Protein AF-A0A0K1F173-F1 (afdb_monomer)

Radius of gyration: 12.96 Å; Cα contacts (8 Å, |Δi|>4): 41; chains: 1; bounding box: 29×26×32 Å

Structure (mmCIF, N/CA/C/O backbone):
data_AF-A0A0K1F173-F1
#
_entry.id   AF-A0A0K1F173-F1
#
loop_
_atom_site.group_PDB
_atom_site.id
_atom_site.type_symbol
_atom_site.label_atom_id
_atom_site.label_alt_id
_atom_site.label_comp_id
_atom_site.label_asym_id
_atom_site.label_entity_id
_atom_site.label_seq_id
_atom_site.pdbx_PDB_ins_code
_atom_site.Cartn_x
_atom_site.Cartn_y
_atom_site.Cartn_z
_atom_site.occupancy
_atom_site.B_iso_or_equiv
_atom_site.auth_seq_id
_atom_site.auth_comp_id
_atom_site.auth_asym_id
_atom_site.auth_atom_id
_atom_site.pdbx_PDB_model_num
ATOM 1 N N . MET A 1 1 ? 17.349 4.057 -1.591 1.00 51.34 1 MET A N 1
ATOM 2 C CA . MET A 1 1 ? 16.054 3.884 -2.291 1.00 51.34 1 MET A CA 1
ATOM 3 C C . MET A 1 1 ? 14.843 4.382 -1.508 1.00 51.34 1 MET A C 1
ATOM 5 O O . MET A 1 1 ? 14.115 5.184 -2.070 1.00 51.34 1 MET A O 1
ATOM 9 N N . GLN A 1 2 ? 14.608 3.980 -0.246 1.00 53.59 2 GLN A N 1
ATOM 10 C CA . GLN A 1 2 ? 13.437 4.465 0.522 1.00 53.59 2 GLN A CA 1
ATOM 11 C C . GLN A 1 2 ? 13.403 5.999 0.675 1.00 53.59 2 GLN A C 1
ATOM 13 O O . GLN A 1 2 ? 12.378 6.612 0.390 1.00 53.59 2 GLN A O 1
ATOM 18 N N . ARG A 1 3 ? 14.544 6.633 1.001 1.00 55.56 3 ARG A N 1
ATOM 19 C CA . ARG A 1 3 ? 14.673 8.107 1.036 1.00 55.56 3 ARG A CA 1
ATOM 20 C C . ARG A 1 3 ? 14.270 8.785 -0.282 1.00 55.56 3 ARG A C 1
ATOM 22 O O . ARG A 1 3 ? 13.652 9.837 -0.255 1.00 55.56 3 ARG A O 1
ATOM 29 N N . 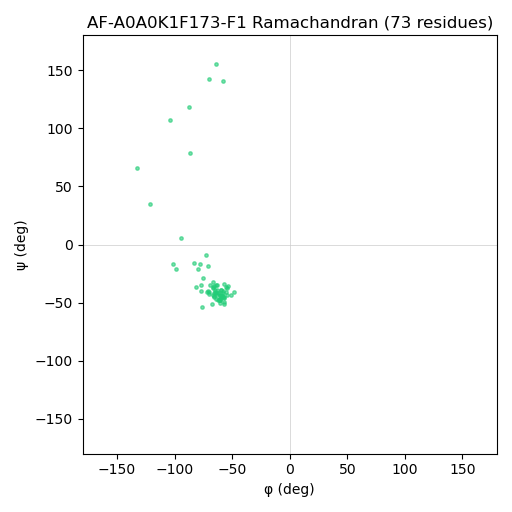THR A 1 4 ? 14.571 8.165 -1.423 1.00 62.00 4 THR A N 1
ATOM 30 C CA . THR A 1 4 ? 14.286 8.695 -2.768 1.00 62.00 4 THR A CA 1
ATOM 31 C C . THR A 1 4 ? 12.832 8.496 -3.202 1.00 62.00 4 THR A C 1
ATOM 33 O O . THR A 1 4 ? 12.353 9.170 -4.106 1.00 62.00 4 THR A O 1
ATOM 36 N N . LYS A 1 5 ? 12.109 7.547 -2.596 1.00 63.78 5 LYS A N 1
ATOM 37 C CA . LYS A 1 5 ? 10.666 7.400 -2.827 1.00 63.78 5 LYS A CA 1
ATOM 38 C C . LYS A 1 5 ? 9.887 8.393 -1.978 1.00 63.78 5 LYS A C 1
ATOM 40 O O . LYS A 1 5 ? 8.938 8.961 -2.484 1.00 63.78 5 LYS A O 1
ATOM 45 N N . LEU A 1 6 ? 10.322 8.678 -0.751 1.00 65.81 6 LEU A N 1
ATOM 46 C CA . LEU A 1 6 ? 9.703 9.716 0.081 1.00 65.81 6 LEU A CA 1
ATOM 47 C C . LEU A 1 6 ? 9.973 11.146 -0.410 1.00 65.81 6 LEU A C 1
ATOM 49 O O . LEU A 1 6 ? 9.217 12.039 -0.062 1.00 65.81 6 LEU A O 1
ATOM 53 N N . SER A 1 7 ? 10.984 11.370 -1.257 1.00 71.38 7 SER A N 1
ATOM 54 C CA . SER A 1 7 ? 11.125 12.645 -1.977 1.00 71.38 7 SER A CA 1
ATOM 55 C C . SER A 1 7 ? 10.102 12.815 -3.107 1.00 71.38 7 SER A C 1
ATOM 57 O O . SER A 1 7 ? 10.021 13.886 -3.700 1.00 71.38 7 SER A O 1
ATOM 59 N N . ASN A 1 8 ? 9.337 11.770 -3.446 1.00 84.94 8 ASN A N 1
ATOM 60 C CA . ASN A 1 8 ? 8.180 11.886 -4.321 1.00 84.94 8 ASN A CA 1
ATOM 61 C C . ASN A 1 8 ? 6.949 12.233 -3.478 1.00 84.94 8 ASN A C 1
ATOM 63 O O . ASN A 1 8 ? 6.512 11.435 -2.648 1.00 84.94 8 ASN A O 1
ATOM 67 N N . GLU A 1 9 ? 6.361 13.395 -3.748 1.00 90.94 9 GLU A N 1
ATOM 68 C CA . GLU A 1 9 ? 5.228 13.926 -2.988 1.00 90.94 9 GLU A CA 1
ATOM 69 C C . GLU A 1 9 ? 4.039 12.954 -2.928 1.00 90.94 9 GLU A C 1
ATOM 71 O O . GLU A 1 9 ? 3.456 12.745 -1.866 1.00 90.94 9 GLU A O 1
ATOM 76 N N . ARG A 1 10 ? 3.720 12.267 -4.033 1.00 89.69 10 ARG A N 1
ATOM 77 C CA . ARG A 1 10 ? 2.614 11.294 -4.059 1.00 89.69 10 ARG A CA 1
ATOM 78 C C . ARG A 1 10 ? 2.898 10.091 -3.168 1.00 89.69 10 ARG A C 1
ATOM 80 O O . ARG A 1 10 ? 2.012 9.618 -2.466 1.00 89.69 10 ARG A O 1
ATOM 87 N N . MET A 1 11 ? 4.130 9.589 -3.183 1.00 90.94 11 MET A N 1
ATOM 88 C CA . MET A 1 11 ? 4.519 8.464 -2.328 1.00 90.94 11 MET A CA 1
ATOM 89 C C . MET A 1 11 ? 4.504 8.861 -0.851 1.00 90.94 11 MET A C 1
ATOM 91 O O . MET A 1 11 ? 4.099 8.055 -0.017 1.00 90.94 11 MET A O 1
ATOM 95 N N . GLN A 1 12 ? 4.895 10.098 -0.533 1.00 91.56 12 GLN A N 1
ATOM 96 C CA . GLN A 1 12 ? 4.789 10.647 0.816 1.00 91.56 12 GLN A CA 1
ATOM 97 C C . GLN A 1 12 ? 3.326 10.751 1.258 1.00 91.56 12 GLN A C 1
ATOM 99 O O . GLN A 1 12 ? 2.990 10.269 2.333 1.00 91.56 12 GLN A O 1
ATOM 104 N N . GLN A 1 13 ? 2.441 11.288 0.414 1.00 94.31 13 GLN A N 1
ATOM 105 C CA . GLN A 1 13 ? 1.004 11.363 0.699 1.00 94.31 13 GLN A CA 1
ATOM 106 C C . GLN A 1 13 ? 0.397 9.973 0.942 1.00 94.31 13 GLN A C 1
ATOM 108 O O . GLN A 1 13 ? -0.355 9.791 1.901 1.00 94.31 13 GLN A O 1
ATOM 113 N N . ILE A 1 14 ? 0.758 8.974 0.126 1.00 93.75 14 ILE A N 1
ATOM 114 C CA . ILE A 1 14 ? 0.328 7.581 0.322 1.00 93.75 14 ILE A CA 1
ATOM 115 C C . ILE A 1 14 ? 0.838 7.049 1.665 1.00 93.75 14 ILE A C 1
ATOM 117 O O . ILE A 1 14 ? 0.056 6.484 2.428 1.00 93.75 14 ILE A O 1
ATOM 121 N N . ALA A 1 15 ? 2.122 7.246 1.971 1.00 93.75 15 ALA A N 1
ATOM 122 C CA . ALA A 1 15 ? 2.725 6.782 3.216 1.00 93.75 15 ALA A CA 1
ATOM 123 C C . ALA A 1 15 ? 2.050 7.410 4.442 1.00 93.75 15 ALA A C 1
ATOM 125 O O . ALA A 1 15 ? 1.607 6.689 5.333 1.00 93.75 15 ALA A O 1
ATOM 126 N N . THR A 1 16 ? 1.903 8.737 4.455 1.00 95.62 16 THR A N 1
ATOM 127 C CA . THR A 1 16 ? 1.231 9.471 5.532 1.00 95.62 16 THR A CA 1
ATOM 128 C C . THR A 1 16 ? -0.214 9.018 5.692 1.00 95.62 16 THR A C 1
ATOM 130 O O . THR A 1 16 ? -0.643 8.772 6.812 1.00 95.62 16 THR A O 1
ATOM 133 N N . THR A 1 17 ? -0.958 8.848 4.596 1.00 96.94 17 THR A N 1
ATOM 134 C CA . THR A 1 17 ? -2.359 8.398 4.657 1.00 96.94 17 THR A CA 1
ATOM 135 C C . THR A 1 17 ? -2.470 7.001 5.259 1.00 96.94 17 THR A C 1
ATOM 137 O O . THR A 1 17 ? -3.289 6.777 6.149 1.00 96.94 17 THR A O 1
ATOM 140 N N . LEU A 1 18 ? -1.647 6.057 4.792 1.00 96.38 18 LEU A N 1
ATOM 141 C CA . LEU A 1 18 ? -1.675 4.677 5.274 1.00 96.38 18 LEU A CA 1
ATOM 142 C C . LEU A 1 18 ? -1.273 4.580 6.746 1.00 96.38 18 LEU A C 1
ATOM 144 O O . LEU A 1 18 ? -1.929 3.845 7.478 1.00 96.38 18 LEU A O 1
ATOM 148 N N . PHE A 1 19 ? -0.255 5.332 7.164 1.00 96.69 19 PHE A N 1
ATOM 149 C CA . PHE A 1 19 ? 0.190 5.380 8.553 1.00 96.69 19 PHE A CA 1
ATOM 150 C C . PHE A 1 19 ? -0.854 6.036 9.466 1.00 96.69 19 PHE A C 1
ATOM 152 O O . PHE A 1 19 ? -1.292 5.440 10.440 1.00 96.69 19 PHE A O 1
ATOM 159 N N . MET A 1 20 ? -1.348 7.229 9.121 1.00 98.06 20 MET A N 1
ATOM 160 C CA . MET A 1 20 ? -2.360 7.910 9.940 1.00 98.06 20 MET A CA 1
ATOM 161 C C . MET A 1 20 ? -3.634 7.069 10.074 1.00 98.06 20 MET A C 1
ATOM 163 O O . MET A 1 20 ? -4.218 6.993 11.151 1.00 98.06 20 MET A O 1
ATOM 167 N N . HIS A 1 21 ? -4.058 6.394 9.001 1.00 97.81 21 HIS A N 1
ATOM 168 C CA . HIS A 1 21 ? -5.194 5.483 9.076 1.00 97.81 21 HIS A CA 1
ATOM 169 C C . HIS A 1 21 ? -4.895 4.251 9.949 1.00 97.81 21 HIS A C 1
ATOM 171 O O . HIS A 1 21 ? -5.800 3.810 10.652 1.00 97.81 21 HIS A O 1
ATOM 177 N N . SER A 1 22 ? -3.678 3.686 9.937 1.00 96.62 22 SER A N 1
ATOM 178 C CA . SER A 1 22 ? -3.371 2.518 10.779 1.00 96.62 22 SER A CA 1
ATOM 179 C C . SER A 1 22 ? -3.401 2.852 12.267 1.00 96.62 22 SER A C 1
ATOM 181 O O . SER A 1 22 ? -3.823 2.009 13.049 1.00 96.62 22 SER A O 1
ATOM 183 N N . GLU A 1 23 ? -3.026 4.079 12.636 1.00 97.25 23 GLU A N 1
ATOM 184 C CA . GLU A 1 23 ? -3.043 4.551 14.027 1.00 97.25 23 GLU A CA 1
ATOM 185 C C . GLU A 1 23 ? -4.451 4.919 14.525 1.00 97.25 23 GLU A C 1
ATOM 187 O O . GLU A 1 23 ? -4.767 4.734 15.697 1.00 97.25 23 GLU A O 1
ATOM 192 N N . LEU A 1 24 ? -5.303 5.469 13.650 1.00 97.25 24 LEU A N 1
ATOM 193 C CA . LEU A 1 24 ? -6.596 6.047 14.048 1.00 97.25 24 LEU A CA 1
ATOM 194 C C . LEU A 1 24 ? -7.795 5.116 13.833 1.00 97.25 24 LEU A C 1
ATOM 196 O O . LEU A 1 24 ? -8.859 5.336 14.416 1.00 97.25 24 LEU A O 1
ATOM 200 N N . ALA A 1 25 ? -7.677 4.117 12.958 1.00 96.81 25 ALA A N 1
ATOM 201 C CA . ALA A 1 25 ? -8.783 3.220 12.658 1.00 96.81 25 ALA A CA 1
ATOM 202 C C . ALA A 1 25 ? -9.103 2.303 13.846 1.00 96.81 25 ALA A C 1
ATOM 204 O O . ALA A 1 25 ? -8.218 1.776 14.514 1.00 96.81 25 ALA A O 1
ATOM 205 N N . SER A 1 26 ? -10.392 2.032 14.061 1.00 97.25 26 SER A N 1
ATOM 206 C CA . SER A 1 26 ? -10.793 0.968 14.982 1.00 97.25 26 SER A CA 1
ATOM 207 C C . SER A 1 26 ? -10.313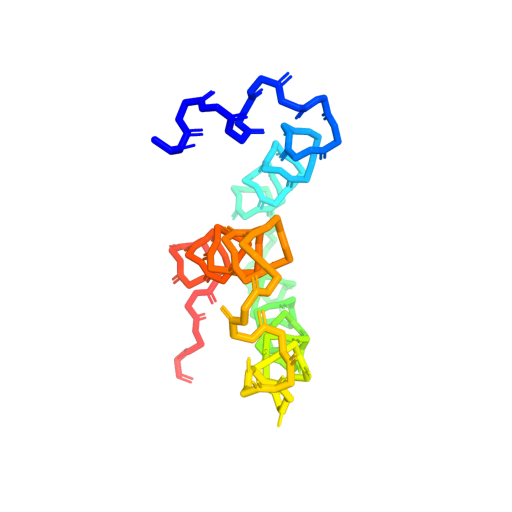 -0.392 14.472 1.00 97.25 26 SER A C 1
ATOM 209 O O . SER A 1 26 ? -10.180 -0.592 13.264 1.00 97.25 26 SER A O 1
ATOM 211 N N . VAL A 1 27 ? -10.134 -1.362 15.373 1.00 95.31 27 VAL A N 1
ATOM 212 C CA . VAL A 1 27 ? -9.647 -2.714 15.032 1.00 95.31 27 VAL A CA 1
ATOM 213 C C . VAL A 1 27 ? -10.452 -3.348 13.890 1.00 95.31 27 VAL A C 1
ATOM 215 O O . VAL A 1 27 ? -9.884 -3.884 12.944 1.00 95.31 27 VAL A O 1
ATOM 218 N N . GLY A 1 28 ? -11.786 -3.236 13.916 1.00 96.12 28 GLY A N 1
ATOM 219 C CA . GLY A 1 28 ? -12.638 -3.782 12.854 1.00 96.12 28 GLY A CA 1
ATOM 220 C C . GLY A 1 28 ? -12.412 -3.123 11.487 1.00 96.12 28 GLY A C 1
ATOM 221 O O . GLY A 1 28 ? -12.344 -3.814 10.468 1.00 96.12 28 GLY A O 1
ATOM 222 N N . ILE A 1 29 ? -12.256 -1.794 11.455 1.00 96.75 29 ILE A N 1
ATOM 223 C CA . ILE A 1 29 ? -11.983 -1.037 10.222 1.00 96.75 29 ILE A CA 1
ATOM 224 C C . ILE A 1 29 ? -10.569 -1.329 9.720 1.00 96.75 29 ILE A C 1
ATOM 226 O O . ILE A 1 29 ? -10.376 -1.533 8.519 1.00 96.75 29 ILE A O 1
ATOM 230 N N . HIS A 1 30 ? -9.597 -1.379 10.631 1.00 96.94 30 HIS A N 1
ATOM 231 C CA . HIS A 1 30 ? -8.215 -1.729 10.332 1.00 96.94 30 HIS A CA 1
ATOM 232 C C . HIS A 1 30 ? -8.141 -3.113 9.676 1.00 96.94 30 HIS A C 1
ATOM 234 O O . HIS A 1 30 ? -7.664 -3.214 8.545 1.00 96.94 30 HIS A O 1
ATOM 240 N N . ASN A 1 31 ? -8.768 -4.131 10.272 1.00 96.19 31 ASN A N 1
ATOM 241 C CA . ASN A 1 31 ? -8.808 -5.495 9.733 1.00 96.19 31 ASN A CA 1
ATOM 242 C C . ASN A 1 31 ? -9.502 -5.574 8.362 1.00 96.19 31 ASN A C 1
ATOM 244 O O . ASN A 1 31 ? -9.032 -6.256 7.444 1.00 96.19 31 ASN A O 1
ATOM 248 N N . ALA A 1 32 ? -10.618 -4.862 8.176 1.00 96.12 32 ALA A N 1
ATOM 249 C CA . ALA A 1 32 ? -11.293 -4.790 6.878 1.00 96.12 32 ALA A CA 1
ATOM 250 C C . ALA A 1 32 ? -10.405 -4.126 5.807 1.00 96.12 32 ALA A C 1
ATOM 252 O O . ALA A 1 32 ? -10.358 -4.565 4.646 1.00 96.12 32 ALA A O 1
ATOM 253 N N . ARG A 1 33 ? -9.658 -3.086 6.196 1.00 96.81 33 ARG A N 1
ATOM 254 C CA . ARG A 1 33 ? -8.712 -2.402 5.314 1.00 96.81 33 ARG A CA 1
ATOM 255 C C . ARG A 1 33 ? -7.505 -3.281 4.998 1.00 96.81 33 ARG A C 1
ATOM 257 O O . ARG A 1 33 ? -7.128 -3.334 3.828 1.00 96.81 33 ARG A O 1
ATOM 264 N N . ALA A 1 34 ? -6.974 -4.020 5.970 1.00 96.56 34 ALA A N 1
ATOM 265 C CA . ALA A 1 34 ? -5.875 -4.964 5.781 1.00 96.56 34 ALA A CA 1
ATOM 266 C C . ALA A 1 34 ? -6.215 -6.016 4.718 1.00 96.56 34 ALA A C 1
ATOM 268 O O . ALA A 1 34 ? -5.459 -6.201 3.763 1.00 96.56 34 ALA A O 1
ATOM 269 N N . LYS A 1 35 ? -7.420 -6.602 4.772 1.00 96.25 35 LYS A N 1
ATOM 270 C CA . LYS A 1 35 ? -7.909 -7.534 3.735 1.00 96.25 35 LYS A CA 1
ATOM 271 C C . LYS A 1 35 ? -7.938 -6.898 2.341 1.00 96.25 35 LYS A C 1
ATOM 273 O O . LYS A 1 35 ? -7.481 -7.504 1.368 1.00 96.25 35 LYS A O 1
ATOM 278 N N . SER A 1 36 ? -8.443 -5.667 2.247 1.00 96.00 36 SER A N 1
ATOM 279 C CA . SER A 1 36 ? -8.539 -4.923 0.982 1.00 96.00 36 SER A CA 1
ATOM 280 C C . SER A 1 36 ? -7.160 -4.578 0.406 1.00 96.00 36 SER A C 1
ATOM 282 O O . SER A 1 36 ? -6.915 -4.772 -0.786 1.00 96.00 36 SER A O 1
ATOM 284 N N . LEU A 1 37 ? -6.236 -4.110 1.249 1.00 96.31 37 LEU A N 1
ATOM 285 C CA . LEU A 1 37 ? -4.863 -3.784 0.858 1.00 96.31 37 LEU A CA 1
ATOM 286 C C . LEU A 1 37 ? -4.056 -5.040 0.502 1.00 96.31 37 LEU A C 1
ATOM 288 O O . LEU A 1 37 ? -3.280 -5.016 -0.451 1.00 96.31 37 LEU A O 1
ATOM 292 N N . GLY A 1 38 ? -4.300 -6.167 1.174 1.00 94.81 38 GLY A N 1
ATOM 293 C CA . GLY A 1 38 ? -3.739 -7.462 0.790 1.00 94.81 38 GLY A CA 1
ATOM 294 C C . GLY A 1 38 ? -4.192 -7.917 -0.595 1.00 94.81 38 GLY A C 1
ATOM 295 O O . GLY A 1 38 ? -3.385 -8.397 -1.391 1.00 94.81 38 GLY A O 1
ATOM 296 N N . ALA A 1 39 ? -5.474 -7.731 -0.923 1.00 94.75 39 ALA A N 1
ATOM 297 C CA . ALA A 1 39 ? -5.984 -8.014 -2.263 1.00 94.75 3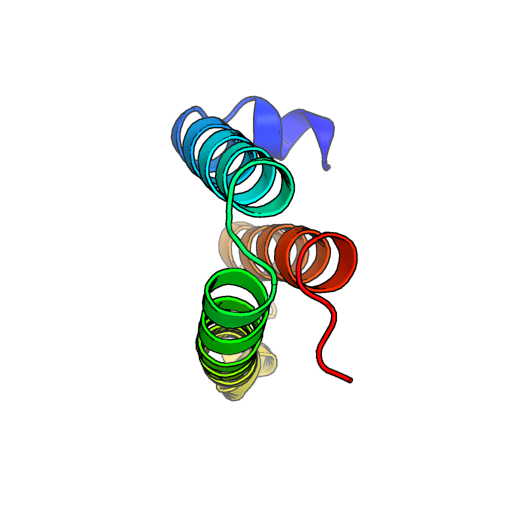9 ALA A CA 1
ATOM 298 C C . ALA A 1 39 ? -5.359 -7.093 -3.324 1.00 94.75 39 ALA A C 1
ATOM 300 O O . ALA A 1 39 ? -5.015 -7.562 -4.412 1.00 94.75 39 ALA A O 1
ATOM 301 N N . LEU A 1 40 ? -5.164 -5.808 -3.004 1.00 93.56 40 LEU A N 1
ATOM 302 C CA . LEU A 1 40 ? -4.448 -4.868 -3.868 1.00 93.56 40 LEU A CA 1
ATOM 303 C C . LEU A 1 40 ? -3.003 -5.320 -4.105 1.00 93.56 40 LEU A C 1
ATOM 305 O O . LEU A 1 40 ? -2.587 -5.398 -5.258 1.00 93.56 40 LEU A O 1
ATOM 309 N N . ARG A 1 41 ? -2.270 -5.688 -3.049 1.00 92.56 41 ARG A N 1
ATOM 310 C CA . ARG A 1 41 ? -0.896 -6.192 -3.166 1.00 92.56 41 ARG A CA 1
ATOM 311 C C . ARG A 1 41 ? -0.823 -7.416 -4.075 1.00 92.56 41 ARG A C 1
ATOM 313 O O . ARG A 1 41 ? -0.060 -7.414 -5.030 1.00 92.56 41 ARG A O 1
ATOM 320 N N . ARG A 1 42 ? -1.683 -8.419 -3.865 1.00 93.00 42 ARG A N 1
ATOM 321 C CA . ARG A 1 42 ? -1.731 -9.603 -4.746 1.00 93.00 42 ARG A CA 1
ATOM 322 C C . ARG A 1 42 ? -1.996 -9.243 -6.209 1.00 93.00 42 ARG A C 1
ATOM 324 O O . ARG A 1 42 ? -1.509 -9.922 -7.107 1.00 93.00 42 ARG A O 1
ATOM 331 N N . ARG A 1 43 ? -2.784 -8.195 -6.471 1.00 92.62 43 ARG A N 1
ATOM 332 C CA . ARG A 1 43 ? -3.015 -7.697 -7.836 1.00 92.62 43 ARG A CA 1
ATOM 333 C C . ARG A 1 43 ? -1.792 -6.991 -8.413 1.00 92.62 43 ARG A C 1
ATOM 335 O O . ARG A 1 43 ? -1.512 -7.199 -9.587 1.00 92.62 43 ARG A O 1
ATOM 342 N N . MET A 1 44 ? -1.098 -6.183 -7.614 1.00 90.44 44 MET A N 1
ATOM 343 C CA . MET A 1 44 ? 0.157 -5.534 -8.008 1.00 90.44 44 MET A CA 1
ATOM 344 C C . MET A 1 44 ? 1.218 -6.581 -8.357 1.00 90.44 44 MET A C 1
ATOM 346 O O . MET A 1 44 ? 1.861 -6.480 -9.399 1.00 90.44 44 MET A O 1
ATOM 350 N N . ASP A 1 45 ? 1.313 -7.629 -7.538 1.00 88.50 45 ASP A N 1
ATOM 351 C CA . ASP A 1 45 ? 2.338 -8.660 -7.675 1.00 88.50 45 ASP A CA 1
ATOM 352 C C . ASP A 1 45 ? 2.032 -9.666 -8.809 1.00 88.50 45 ASP A C 1
ATOM 354 O O . ASP A 1 45 ? 2.937 -10.349 -9.293 1.00 88.50 45 ASP A O 1
ATOM 358 N N . ARG A 1 46 ? 0.780 -9.736 -9.296 1.00 90.12 46 ARG A N 1
ATOM 359 C CA . ARG A 1 46 ? 0.318 -10.704 -10.317 1.00 90.12 46 ARG A CA 1
ATOM 360 C C . ARG A 1 46 ? 1.158 -10.702 -11.598 1.00 90.12 46 ARG A C 1
ATOM 362 O O . ARG A 1 46 ? 1.333 -11.752 -12.205 1.00 90.12 46 ARG A O 1
ATOM 369 N N . HIS A 1 47 ? 1.642 -9.536 -12.015 1.00 86.31 47 HIS A N 1
ATOM 370 C CA . HIS A 1 47 ? 2.451 -9.373 -13.226 1.00 86.31 47 HIS A CA 1
ATOM 371 C C . HIS A 1 47 ? 3.824 -8.777 -12.908 1.00 86.31 47 HIS A C 1
ATOM 373 O O . HIS A 1 47 ? 4.366 -8.009 -13.698 1.00 86.31 47 HIS A O 1
ATOM 379 N N . THR A 1 48 ? 4.397 -9.123 -11.750 1.00 85.81 48 THR A N 1
ATOM 380 C CA . THR A 1 48 ? 5.715 -8.607 -11.338 1.00 85.81 48 THR A CA 1
ATOM 381 C C . THR A 1 48 ? 6.786 -8.859 -12.397 1.00 85.81 48 THR A C 1
ATOM 383 O O . THR A 1 48 ? 7.604 -7.979 -12.651 1.00 85.81 48 THR A O 1
ATOM 386 N N . ASP A 1 49 ? 6.741 -10.011 -13.074 1.00 87.69 49 ASP A N 1
ATOM 387 C CA . ASP A 1 49 ? 7.703 -10.347 -14.127 1.00 87.69 49 ASP A CA 1
ATOM 388 C C . ASP A 1 49 ? 7.634 -9.398 -15.331 1.00 87.69 49 ASP A C 1
ATOM 390 O O . ASP A 1 49 ? 8.675 -9.039 -15.874 1.00 87.69 49 ASP A O 1
ATOM 394 N N . TYR A 1 50 ? 6.443 -8.907 -15.694 1.00 89.31 50 TYR A N 1
ATOM 395 C CA . TYR A 1 50 ? 6.280 -7.928 -16.777 1.00 89.31 50 TYR A CA 1
ATOM 396 C C . TYR A 1 50 ? 6.966 -6.593 -16.452 1.00 89.31 50 TYR A C 1
ATOM 398 O O . TYR A 1 50 ? 7.523 -5.936 -17.326 1.00 89.31 50 TYR A O 1
ATOM 406 N N . TYR A 1 51 ? 6.958 -6.191 -15.179 1.00 87.06 51 TYR A N 1
ATOM 407 C CA . TYR A 1 51 ? 7.571 -4.941 -14.727 1.00 87.06 51 TYR A CA 1
ATOM 408 C C . TYR A 1 51 ? 9.002 -5.113 -14.213 1.00 87.06 51 TYR A C 1
ATOM 410 O O . TYR A 1 51 ? 9.575 -4.145 -13.708 1.00 87.06 51 TYR A O 1
ATOM 418 N N . ARG A 1 52 ? 9.595 -6.311 -14.330 1.00 85.31 52 ARG A N 1
ATOM 419 C CA . ARG A 1 52 ? 10.912 -6.630 -13.756 1.00 85.31 52 ARG A CA 1
ATOM 420 C C . ARG A 1 52 ? 11.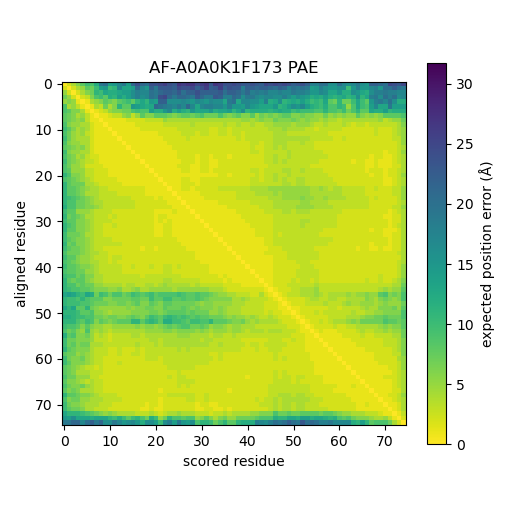991 -5.649 -14.214 1.00 85.31 52 ARG A C 1
ATOM 422 O O . ARG A 1 52 ? 12.766 -5.173 -13.389 1.00 85.31 52 ARG A O 1
ATOM 429 N N . GLU A 1 53 ? 12.000 -5.307 -15.498 1.00 89.75 53 GLU A N 1
ATOM 430 C CA . GLU A 1 53 ? 12.979 -4.382 -16.086 1.00 89.75 53 GLU A CA 1
ATOM 431 C C . GLU A 1 53 ? 12.594 -2.903 -15.902 1.00 89.75 53 GLU A C 1
ATOM 433 O O . GLU A 1 53 ? 13.434 -2.009 -15.995 1.00 89.75 53 GLU A O 1
ATOM 438 N N . CYS A 1 54 ? 11.334 -2.618 -15.556 1.00 89.38 54 CYS A N 1
ATOM 439 C CA . CYS A 1 54 ? 10.867 -1.268 -15.264 1.00 89.38 54 CYS A CA 1
ATOM 440 C C . CYS A 1 54 ? 11.115 -0.920 -13.788 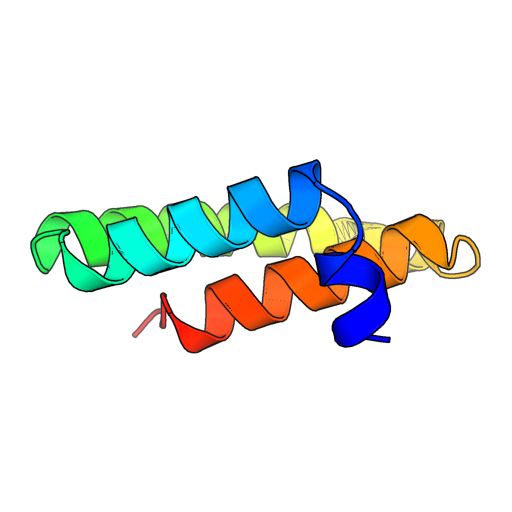1.00 89.38 54 CYS A C 1
ATOM 442 O O . CYS A 1 54 ? 10.200 -0.921 -12.957 1.00 89.38 54 CYS A O 1
ATOM 444 N N . ALA A 1 55 ? 12.368 -0.579 -13.467 1.00 86.75 55 ALA A N 1
ATOM 445 C CA . ALA A 1 55 ? 12.794 -0.238 -12.108 1.00 86.75 55 ALA A CA 1
ATOM 446 C C . ALA A 1 55 ? 11.877 0.781 -11.392 1.00 86.75 55 ALA A C 1
ATOM 448 O O . ALA A 1 55 ? 11.578 0.583 -10.214 1.00 86.75 55 ALA A O 1
ATOM 449 N N . PRO A 1 56 ? 11.353 1.850 -12.027 1.00 87.31 56 PRO A N 1
ATOM 450 C CA . PRO A 1 56 ? 10.436 2.763 -11.345 1.00 87.31 56 PRO A CA 1
ATOM 451 C C . PRO A 1 56 ? 9.164 2.088 -10.820 1.00 87.31 56 PRO A C 1
ATOM 453 O O . PRO A 1 56 ? 8.735 2.417 -9.712 1.00 87.31 56 PRO A O 1
ATOM 456 N N . VAL A 1 57 ? 8.588 1.148 -11.575 1.00 88.69 57 VAL A N 1
ATOM 457 C CA . VAL A 1 57 ? 7.351 0.442 -11.210 1.00 88.69 57 VAL A CA 1
ATOM 458 C C . VAL A 1 57 ? 7.632 -0.607 -10.144 1.00 88.69 57 VAL A C 1
ATOM 460 O O . VAL A 1 57 ? 7.038 -0.538 -9.067 1.00 88.69 57 VAL A O 1
ATOM 463 N N . SER A 1 58 ? 8.584 -1.512 -10.389 1.00 89.50 58 SER A N 1
ATOM 464 C CA . SER A 1 58 ? 8.897 -2.612 -9.465 1.00 89.50 58 SER A CA 1
ATOM 465 C C . SER A 1 58 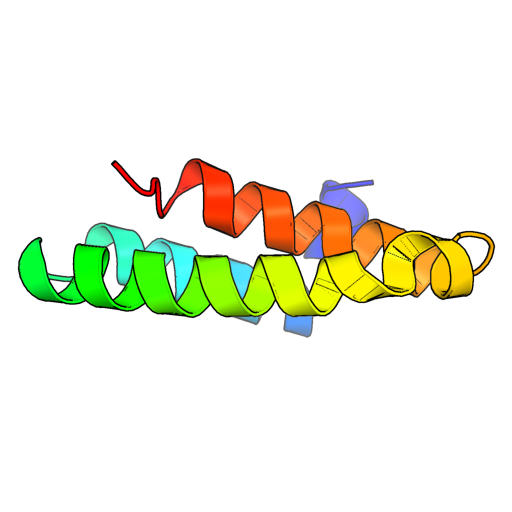? 9.289 -2.102 -8.076 1.00 89.50 58 SER A C 1
ATO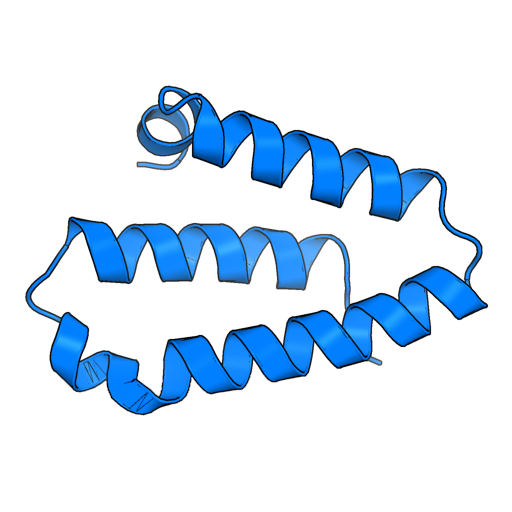M 467 O O . SER A 1 58 ? 8.803 -2.583 -7.055 1.00 89.50 58 SER A O 1
ATOM 469 N N . THR A 1 59 ? 10.083 -1.035 -8.025 1.00 89.38 59 THR A N 1
ATOM 470 C CA . THR A 1 59 ? 10.538 -0.448 -6.760 1.00 89.38 59 THR A CA 1
ATOM 471 C C . THR A 1 59 ? 9.465 0.366 -6.040 1.00 89.38 59 THR A C 1
ATOM 473 O O . THR A 1 59 ? 9.499 0.478 -4.816 1.00 89.38 59 THR A O 1
ATOM 476 N N . SER A 1 60 ? 8.513 0.956 -6.771 1.00 89.19 60 SER A N 1
ATOM 477 C CA . SER A 1 60 ? 7.340 1.593 -6.157 1.00 89.19 60 SER A CA 1
ATOM 478 C C . SER A 1 60 ? 6.394 0.547 -5.575 1.00 89.19 60 SER A C 1
ATOM 480 O O . SER A 1 60 ? 5.867 0.752 -4.483 1.00 89.19 60 SER A O 1
ATOM 482 N N . PHE A 1 61 ? 6.203 -0.572 -6.277 1.00 91.44 61 PHE A N 1
ATOM 483 C CA . PHE A 1 61 ? 5.348 -1.665 -5.821 1.00 91.44 61 PHE A CA 1
ATOM 484 C C . PHE A 1 61 ? 5.917 -2.317 -4.561 1.00 91.44 61 PHE A C 1
ATOM 486 O O . PHE A 1 61 ? 5.183 -2.449 -3.585 1.00 91.44 61 PHE A O 1
ATOM 493 N N . ASP A 1 62 ? 7.224 -2.601 -4.526 1.00 90.56 62 ASP A N 1
ATOM 494 C CA . ASP A 1 62 ? 7.907 -3.086 -3.317 1.00 90.56 62 ASP A CA 1
ATOM 495 C C . ASP A 1 62 ? 7.745 -2.105 -2.146 1.00 90.56 62 ASP A C 1
ATOM 497 O O . ASP A 1 62 ? 7.382 -2.496 -1.037 1.00 90.56 62 ASP A O 1
ATOM 501 N N . PHE A 1 63 ? 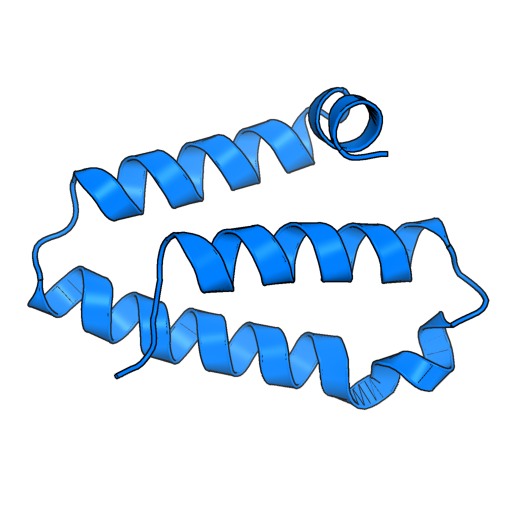7.928 -0.802 -2.387 1.00 91.25 63 PHE A N 1
ATOM 502 C CA . PHE A 1 63 ? 7.770 0.205 -1.339 1.00 91.25 63 PHE A CA 1
ATOM 503 C C . PHE A 1 63 ? 6.350 0.230 -0.747 1.00 91.25 63 PHE A C 1
ATOM 505 O O . PHE A 1 63 ? 6.194 0.198 0.474 1.00 91.25 63 PHE A O 1
ATOM 512 N N . ILE A 1 64 ? 5.314 0.237 -1.593 1.00 92.31 64 ILE A N 1
ATOM 513 C CA . ILE A 1 64 ? 3.911 0.168 -1.149 1.00 92.31 64 ILE A CA 1
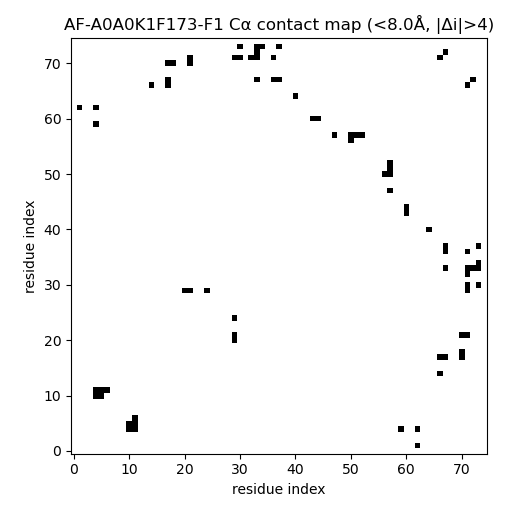ATOM 514 C C . ILE A 1 64 ? 3.639 -1.156 -0.428 1.00 92.31 64 ILE A C 1
ATOM 516 O O . ILE A 1 64 ? 3.027 -1.159 0.639 1.00 92.31 64 ILE A O 1
ATOM 520 N N . GLY A 1 65 ? 4.136 -2.273 -0.965 1.00 93.19 65 GLY A N 1
ATOM 521 C CA . GLY A 1 65 ? 3.979 -3.600 -0.376 1.00 93.19 65 GLY A CA 1
ATOM 522 C C . GLY A 1 65 ? 4.548 -3.689 1.040 1.00 93.19 65 GLY A C 1
ATOM 523 O O . GLY A 1 65 ? 3.908 -4.265 1.923 1.00 93.19 65 GLY A O 1
ATOM 524 N N . ARG A 1 66 ? 5.704 -3.065 1.294 1.00 92.62 66 ARG A N 1
ATOM 525 C CA . ARG A 1 66 ? 6.308 -2.996 2.636 1.00 92.62 66 ARG A CA 1
ATOM 526 C C . ARG A 1 66 ? 5.477 -2.168 3.613 1.00 92.62 66 ARG A C 1
ATOM 528 O O . ARG A 1 66 ? 5.279 -2.622 4.734 1.00 92.62 66 ARG A O 1
ATOM 535 N N . MET A 1 67 ? 4.953 -1.012 3.194 1.00 93.88 67 MET A N 1
ATOM 536 C CA . MET A 1 67 ? 4.065 -0.195 4.039 1.00 93.88 67 MET A CA 1
ATOM 537 C C . MET A 1 67 ? 2.799 -0.961 4.427 1.00 93.88 67 MET A C 1
ATOM 539 O O . MET A 1 67 ? 2.439 -1.013 5.599 1.00 93.88 67 MET A O 1
ATOM 543 N N . VAL A 1 68 ? 2.161 -1.615 3.451 1.00 94.31 68 VAL A N 1
ATOM 544 C CA . VAL A 1 68 ? 0.979 -2.448 3.701 1.00 94.31 68 VAL A CA 1
ATOM 545 C C . VAL A 1 68 ? 1.313 -3.590 4.661 1.00 94.31 68 VAL A C 1
ATOM 547 O O . VAL A 1 68 ? 0.588 -3.793 5.621 1.00 94.31 68 VAL A O 1
ATOM 550 N N . SER A 1 69 ? 2.424 -4.300 4.451 1.00 92.00 69 SER A N 1
ATOM 551 C CA . SER A 1 69 ? 2.800 -5.434 5.316 1.00 92.00 69 SER A CA 1
ATOM 552 C C . SER A 1 69 ? 3.130 -5.018 6.745 1.00 92.00 69 SER A C 1
ATOM 554 O O . SER A 1 69 ? 2.855 -5.770 7.670 1.00 92.00 69 SER A O 1
ATOM 556 N N . GLY A 1 70 ? 3.756 -3.851 6.917 1.00 93.50 70 GLY A N 1
ATOM 557 C CA . GLY A 1 70 ? 4.175 -3.364 8.227 1.00 93.50 70 GLY A CA 1
ATOM 558 C C . GLY A 1 70 ? 3.025 -2.796 9.053 1.00 93.50 70 GLY A C 1
ATOM 559 O O . GLY A 1 70 ? 2.975 -3.024 10.255 1.00 93.50 70 GLY A O 1
ATOM 560 N N . TRP A 1 71 ? 2.104 -2.066 8.420 1.00 96.12 71 TRP A N 1
ATOM 561 C CA . TRP A 1 71 ? 1.032 -1.357 9.131 1.00 96.12 71 TRP A CA 1
ATOM 562 C C . TRP A 1 71 ? -0.320 -2.070 9.093 1.00 96.12 71 TRP A C 1
ATOM 564 O O . TRP A 1 71 ? -1.199 -1.748 9.887 1.00 96.12 71 TRP A O 1
ATOM 574 N N . TYR A 1 72 ? -0.497 -3.029 8.182 1.00 96.06 72 TYR A N 1
ATOM 575 C CA . TYR A 1 72 ? -1.736 -3.782 7.992 1.00 96.06 72 TYR A CA 1
ATOM 576 C C . TYR A 1 72 ? -1.459 -5.290 7.897 1.00 96.06 72 TYR A C 1
ATOM 578 O O . TYR A 1 72 ? -1.666 -5.883 6.830 1.00 96.06 72 TYR A O 1
ATOM 586 N N . PRO A 1 73 ? -0.972 -5.925 8.980 1.00 88.62 73 PRO A N 1
ATOM 587 C CA . PRO A 1 73 ? -0.841 -7.374 9.016 1.00 88.62 73 PRO A CA 1
ATOM 588 C C . PRO A 1 73 ? -2.207 -8.026 8.771 1.00 88.62 73 PRO A C 1
ATOM 590 O O . PRO A 1 73 ? -3.247 -7.530 9.202 1.00 88.62 73 PRO A O 1
ATOM 593 N N . ILE A 1 74 ? -2.198 -9.117 8.012 1.00 79.00 74 ILE A N 1
ATOM 594 C CA . ILE A 1 74 ? -3.365 -9.975 7.836 1.00 79.00 74 ILE A CA 1
ATOM 595 C C . ILE A 1 74 ? -3.074 -11.190 8.704 1.00 79.00 74 ILE A C 1
ATOM 597 O O . ILE A 1 74 ? -2.171 -11.950 8.357 1.00 79.00 74 ILE A O 1
ATOM 601 N N . ASP A 1 75 ? -3.781 -11.294 9.828 1.00 59.00 75 ASP A N 1
ATOM 602 C CA . ASP A 1 75 ? -3.808 -12.503 10.659 1.00 59.00 75 ASP A CA 1
ATOM 603 C C . ASP A 1 75 ? -4.264 -13.729 9.849 1.00 59.00 75 ASP A C 1
ATOM 605 O O . ASP A 1 75 ? -5.181 -13.580 8.995 1.00 59.00 75 ASP A O 1
#

Nearest PDB structures (foldseek):
  7zn7-assembly1_D  TM=6.241E-01  e=3.931E+00  Rattus norvegicus
  1fpo-assembly3_C  TM=6.054E-01  e=8.746E+00  Escherichia coli

Foldseek 3Di:
DLVVQCVPVVSVVLLVVLQVCLVPPDPVVLQVVLVVLVVVLCVLVVPLVVCVVVCVSNVSSVSSVVSSCVSRPHD

pLDDT: mean 89.13, std 10.84, range [51.34, 98.06]

Mean predicted aligned error: 4.46 Å

Solvent-accessible surface area (backbone atoms only — not comparable to full-atom values): 4270 Å² total; per-residue (Å²): 108,71,73,66,44,54,71,34,67,69,51,35,52,52,50,51,51,55,50,55,46,52,75,68,43,53,70,72,57,41,51,56,47,16,56,52,51,52,52,49,45,55,59,64,54,71,54,44,77,80,34,61,85,42,54,74,56,47,55,48,50,51,53,52,46,50,52,44,56,72,65,34,65,75,130

Secondary structure (DSSP, 8-state):
-HHHHHTSHHHHHHHHHHHHHHHHS-HHHHHHHHHHHHHHHHHHHTTTTTTTT-HHHHHHHHHHHHHHHHHS---

Sequence (75 aa):
MQRTKLSNERMQQIATTLFMHSELASVGIHNARAKSLGALRRRMDRHTDYYRECAPVSTSFDFIGRMVSGWYPID